Protein AF-I2JMR5-F1 (afdb_monomer)

Structure (mmCIF, N/CA/C/O backbone):
data_AF-I2JMR5-F1
#
_entry.id   AF-I2JMR5-F1
#
loop_
_atom_site.group_PDB
_atom_site.id
_atom_site.type_symbol
_atom_site.label_atom_id
_atom_site.label_alt_id
_atom_site.label_comp_id
_atom_site.label_asym_id
_atom_site.label_entity_id
_atom_site.label_seq_id
_atom_site.pdbx_PDB_ins_code
_atom_site.Cartn_x
_atom_site.Cartn_y
_atom_site.Cartn_z
_atom_site.occupancy
_atom_site.B_iso_or_equiv
_atom_site.auth_seq_id
_atom_site.auth_comp_id
_atom_site.auth_asym_id
_atom_site.auth_atom_id
_atom_site.pdbx_PDB_model_num
ATOM 1 N N . MET A 1 1 ? 28.263 -20.051 98.679 1.00 43.22 1 MET A N 1
ATOM 2 C CA . MET A 1 1 ? 28.848 -19.791 97.344 1.00 43.22 1 MET A CA 1
ATOM 3 C C . MET A 1 1 ? 27.909 -18.839 96.614 1.00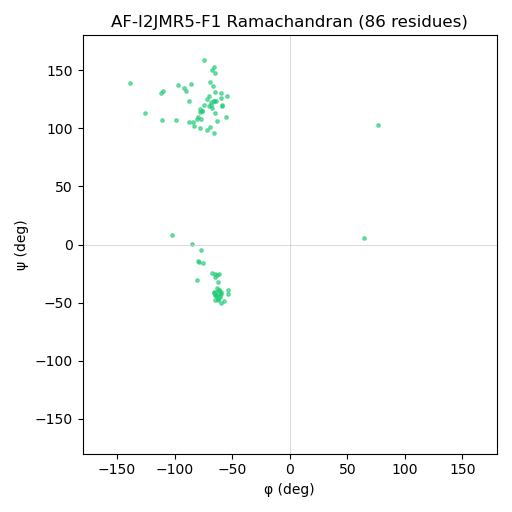 43.22 1 MET A C 1
ATOM 5 O O . MET A 1 1 ? 26.737 -19.161 96.501 1.00 43.22 1 MET A O 1
ATOM 9 N N . LYS A 1 2 ? 28.373 -17.637 96.248 1.00 47.69 2 LYS A N 1
ATOM 10 C CA . LYS A 1 2 ? 27.596 -16.641 95.484 1.00 47.69 2 LYS A CA 1
ATOM 11 C C . LYS A 1 2 ? 27.734 -16.929 93.985 1.00 47.69 2 LYS A C 1
ATOM 13 O O . LYS A 1 2 ? 28.865 -17.136 93.550 1.00 47.69 2 LYS A O 1
ATOM 18 N N . PRO A 1 3 ? 26.645 -16.834 93.211 1.00 53.78 3 PRO A N 1
ATOM 19 C CA . PRO A 1 3 ? 26.744 -16.363 91.832 1.00 53.78 3 PRO A CA 1
ATOM 20 C C . PRO A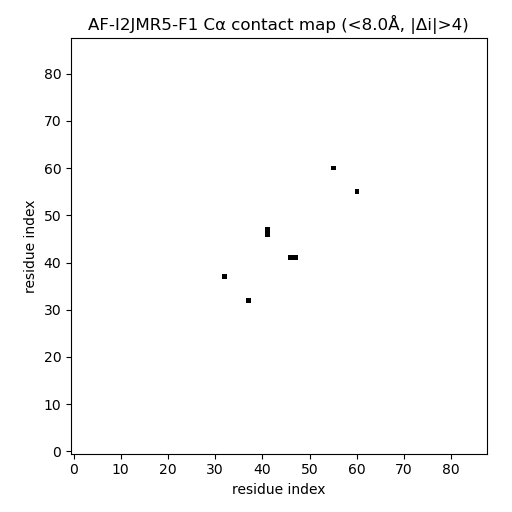 1 3 ? 25.785 -15.181 91.601 1.00 53.78 3 PRO A C 1
ATOM 22 O O . PRO A 1 3 ? 24.602 -15.253 91.909 1.00 53.78 3 PRO A O 1
ATOM 25 N N . VAL A 1 4 ? 26.344 -13.992 91.368 1.00 53.81 4 VAL A N 1
ATOM 26 C CA . VAL A 1 4 ? 26.478 -13.335 90.050 1.00 53.81 4 VAL A CA 1
ATOM 27 C C . VAL A 1 4 ? 25.149 -12.732 89.581 1.00 53.81 4 VAL A C 1
ATOM 29 O O . VAL A 1 4 ? 24.237 -13.412 89.126 1.00 53.81 4 VAL A O 1
ATOM 32 N N . ILE A 1 5 ? 25.088 -11.408 89.732 1.00 49.66 5 ILE A N 1
ATOM 33 C CA . ILE A 1 5 ? 24.048 -10.499 89.254 1.00 49.66 5 ILE A CA 1
ATOM 34 C C . ILE A 1 5 ? 24.148 -10.422 87.727 1.00 49.66 5 ILE A C 1
ATOM 36 O O . ILE A 1 5 ? 25.222 -10.114 87.212 1.00 49.66 5 ILE A O 1
ATOM 40 N N . LEU A 1 6 ? 23.039 -10.639 87.015 1.00 46.47 6 LEU A N 1
ATOM 41 C CA . LEU A 1 6 ? 22.920 -10.286 85.602 1.00 46.47 6 LEU A CA 1
ATOM 42 C C . LEU A 1 6 ? 21.927 -9.128 85.474 1.00 46.47 6 LEU A C 1
ATOM 44 O O . LEU A 1 6 ? 20.729 -9.281 85.700 1.00 46.47 6 LEU A O 1
ATOM 48 N N . ALA A 1 7 ? 22.469 -7.949 85.182 1.00 51.28 7 ALA A N 1
ATOM 49 C CA . ALA A 1 7 ? 21.720 -6.726 84.955 1.00 51.28 7 ALA A CA 1
ATOM 50 C C . ALA A 1 7 ? 20.959 -6.821 83.624 1.00 51.28 7 ALA A C 1
ATOM 52 O O . ALA A 1 7 ? 21.571 -6.954 82.566 1.00 51.28 7 ALA A O 1
ATOM 53 N N . LEU A 1 8 ? 19.630 -6.736 83.678 1.00 46.88 8 LEU A N 1
ATOM 54 C CA . LEU A 1 8 ? 18.794 -6.568 82.493 1.00 46.88 8 LEU A CA 1
ATOM 55 C C . LEU A 1 8 ? 18.676 -5.067 82.208 1.00 46.88 8 LEU A C 1
ATOM 57 O O . LEU A 1 8 ? 18.019 -4.332 82.945 1.00 46.88 8 LEU A O 1
ATOM 61 N N . ALA A 1 9 ? 19.379 -4.612 81.173 1.00 47.75 9 ALA A N 1
ATOM 62 C CA . ALA A 1 9 ? 19.364 -3.229 80.723 1.00 47.75 9 ALA A CA 1
ATOM 63 C C . ALA A 1 9 ? 17.976 -2.852 80.175 1.00 47.75 9 ALA A C 1
ATOM 65 O O . ALA A 1 9 ? 17.448 -3.486 79.264 1.00 47.75 9 ALA A O 1
ATOM 66 N N . LEU A 1 10 ? 17.399 -1.803 80.757 1.00 48.75 10 LEU A N 1
ATOM 67 C CA . LEU A 1 10 ? 16.136 -1.192 80.370 1.00 48.75 10 LEU A CA 1
ATOM 68 C C . LEU A 1 10 ? 16.364 -0.306 79.132 1.00 48.75 10 LEU A C 1
ATOM 70 O O . LEU A 1 10 ? 16.861 0.812 79.254 1.00 48.75 10 LEU A O 1
ATOM 74 N N . SER A 1 11 ? 16.025 -0.790 77.935 1.00 49.91 11 SER A N 1
ATOM 75 C CA . SER A 1 11 ? 16.010 0.046 76.727 1.00 49.91 11 SER A CA 1
ATOM 76 C C . SER A 1 11 ? 14.721 0.867 76.674 1.00 49.91 11 SER A C 1
ATOM 78 O O . SER A 1 11 ? 13.639 0.339 76.428 1.00 49.91 11 SER A O 1
ATOM 80 N N . ALA A 1 12 ? 14.849 2.171 76.916 1.00 52.56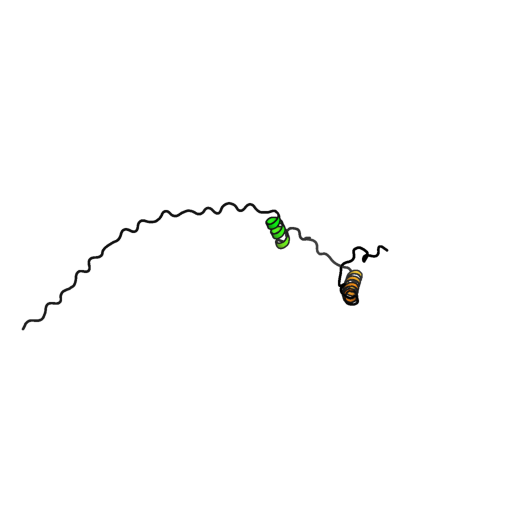 12 ALA A N 1
ATOM 81 C CA . ALA A 1 12 ? 13.786 3.151 76.746 1.00 52.56 12 ALA A CA 1
ATOM 82 C C . ALA A 1 12 ? 13.435 3.308 75.256 1.00 52.56 12 ALA A C 1
ATOM 84 O O . ALA A 1 12 ? 14.269 3.719 74.450 1.00 52.56 12 ALA A O 1
ATOM 85 N N . ALA A 1 13 ? 12.195 2.985 74.891 1.00 51.88 13 ALA A N 1
ATOM 86 C CA . ALA A 1 13 ? 11.656 3.242 73.563 1.00 51.88 13 ALA A CA 1
ATOM 87 C C . ALA A 1 13 ? 11.283 4.728 73.440 1.00 51.88 13 ALA A C 1
ATOM 89 O O . ALA A 1 13 ? 10.304 5.183 74.029 1.00 51.88 13 ALA A O 1
ATOM 90 N N . THR A 1 14 ? 12.052 5.499 72.674 1.00 56.34 14 THR A N 1
ATOM 91 C CA . THR A 1 14 ? 11.663 6.854 72.265 1.00 56.34 14 THR A CA 1
ATOM 92 C C . THR A 1 14 ? 10.760 6.765 71.039 1.00 56.34 14 THR A C 1
ATOM 94 O O . THR A 1 14 ? 11.239 6.549 69.927 1.00 56.34 14 THR A O 1
ATOM 97 N N . ALA A 1 15 ? 9.452 6.918 71.237 1.00 56.97 15 ALA A N 1
ATOM 98 C CA . ALA A 1 15 ? 8.501 7.108 70.149 1.00 56.97 15 ALA A CA 1
ATOM 99 C C . ALA A 1 15 ? 8.599 8.552 69.630 1.00 56.97 15 ALA A C 1
ATOM 101 O O . ALA A 1 15 ? 8.303 9.500 70.355 1.00 56.97 15 ALA A O 1
ATOM 102 N N . ILE A 1 16 ? 9.028 8.717 68.380 1.00 63.12 16 ILE A N 1
ATOM 103 C CA . ILE A 1 16 ? 8.980 9.999 67.671 1.00 63.12 16 ILE A CA 1
ATOM 104 C C . ILE A 1 16 ? 7.599 10.083 67.004 1.00 63.12 16 ILE A C 1
ATOM 106 O O . ILE A 1 16 ? 7.260 9.174 66.241 1.00 63.12 16 ILE A O 1
ATOM 110 N N . PRO A 1 17 ? 6.779 11.118 67.258 1.00 57.66 17 PRO A N 1
ATOM 111 C CA . PRO A 1 17 ? 5.543 11.299 66.511 1.00 57.66 17 PRO A CA 1
ATOM 112 C C . PRO A 1 17 ? 5.882 11.662 65.060 1.00 57.66 17 PRO A C 1
ATOM 114 O O . PRO A 1 17 ? 6.548 12.661 64.790 1.00 57.66 17 PRO A O 1
ATOM 117 N N . SER A 1 18 ? 5.431 10.830 64.123 1.00 62.31 18 SER A N 1
ATOM 118 C CA . SER A 1 18 ? 5.459 11.131 62.693 1.00 62.31 18 SER A CA 1
ATOM 119 C C . SER A 1 18 ? 4.278 12.049 62.382 1.00 62.31 18 SER A C 1
ATOM 121 O O . SER A 1 18 ? 3.123 11.635 62.464 1.00 62.31 18 SER A O 1
ATOM 123 N N . PHE A 1 19 ? 4.561 13.314 62.077 1.00 62.38 19 PHE A N 1
ATOM 124 C CA . PHE A 1 19 ? 3.573 14.195 61.465 1.00 62.38 19 PHE A CA 1
ATOM 125 C C . PHE A 1 19 ? 3.458 13.805 59.991 1.00 62.38 19 PHE A C 1
ATOM 127 O O . PHE A 1 19 ? 4.432 13.905 59.248 1.00 62.38 19 PHE A O 1
ATOM 134 N N . ALA A 1 20 ? 2.285 13.314 59.590 1.00 66.31 20 ALA A N 1
ATOM 135 C CA . ALA A 1 20 ? 1.987 13.028 58.195 1.00 66.31 20 ALA A CA 1
ATOM 136 C C . ALA A 1 20 ? 1.960 14.343 57.400 1.00 66.31 20 ALA A C 1
ATOM 138 O O . ALA A 1 20 ? 1.224 15.271 57.743 1.00 66.31 20 ALA A O 1
ATOM 139 N N . GLU A 1 21 ? 2.783 14.423 56.358 1.00 71.94 21 GLU A N 1
ATOM 140 C CA . GLU A 1 21 ? 2.765 15.515 55.386 1.00 71.94 21 GLU A CA 1
ATOM 141 C C . GLU A 1 21 ? 1.447 15.449 54.593 1.00 71.94 21 GLU A C 1
ATOM 143 O O . GLU A 1 21 ? 1.006 14.344 54.256 1.00 71.94 21 GLU A O 1
ATOM 148 N N . PRO A 1 22 ? 0.760 16.580 54.339 1.00 68.06 22 PRO A N 1
ATOM 149 C CA . PRO A 1 22 ? -0.509 16.556 53.626 1.00 68.06 22 PRO A CA 1
ATOM 150 C C . PRO A 1 22 ? -0.320 15.945 52.236 1.00 68.06 22 PRO A C 1
ATOM 152 O O . PRO A 1 22 ? 0.508 16.399 51.447 1.00 68.06 22 PRO A O 1
ATOM 155 N N . GLU A 1 23 ? -1.115 14.921 51.936 1.00 70.12 23 GLU A N 1
ATOM 156 C CA . GLU A 1 23 ? -1.151 14.290 50.623 1.00 70.12 23 GLU A CA 1
ATOM 157 C C . GLU A 1 23 ? -1.632 15.317 49.590 1.00 70.12 23 GLU A C 1
ATOM 159 O O . GLU A 1 23 ? -2.806 15.697 49.545 1.00 70.12 23 GLU A O 1
ATOM 164 N N . ILE A 1 24 ? -0.709 15.811 48.763 1.00 68.56 24 ILE A N 1
ATOM 165 C CA . ILE A 1 24 ? -1.054 16.653 47.622 1.00 68.56 24 ILE A CA 1
ATOM 166 C C . ILE A 1 24 ? -1.717 15.743 46.589 1.00 68.56 24 ILE A C 1
ATOM 168 O O . ILE A 1 24 ? -1.045 15.046 45.830 1.00 68.56 24 ILE A O 1
ATOM 172 N N . VAL A 1 25 ? -3.050 15.751 46.557 1.00 70.94 25 VAL A N 1
ATOM 173 C CA . VAL A 1 25 ? -3.823 15.068 45.517 1.00 70.94 25 VAL A CA 1
ATOM 174 C C . VAL A 1 25 ? -3.552 15.768 44.186 1.00 70.94 25 VAL A C 1
ATOM 176 O O . VAL A 1 25 ? -4.157 16.791 43.857 1.00 70.94 25 VAL A O 1
ATOM 179 N N . TYR A 1 26 ? -2.611 15.229 43.412 1.00 68.75 26 TYR A N 1
ATOM 180 C CA . TYR A 1 26 ? -2.377 15.664 42.042 1.00 68.75 26 TYR A CA 1
ATOM 181 C C . TYR A 1 26 ? -3.571 15.236 41.192 1.00 68.75 26 TYR A C 1
ATOM 183 O O . TYR A 1 26 ? -3.690 14.076 40.800 1.00 68.75 26 TYR A O 1
ATOM 191 N N . THR A 1 27 ? -4.471 16.174 40.901 1.00 68.62 27 THR A N 1
ATOM 192 C CA . THR A 1 27 ? -5.445 15.984 39.828 1.00 68.62 27 THR A CA 1
ATOM 193 C C . THR A 1 27 ? -4.713 16.236 38.510 1.00 68.62 27 THR A C 1
ATOM 195 O O . THR A 1 27 ? -4.202 17.341 38.299 1.00 68.62 27 THR A O 1
ATOM 198 N N . PRO A 1 28 ? -4.582 15.235 37.619 1.00 72.94 28 PRO A N 1
ATOM 199 C CA . PRO A 1 28 ? -3.999 15.478 36.315 1.00 72.94 28 PRO A CA 1
ATOM 200 C C . PRO A 1 28 ? -4.850 16.532 35.618 1.00 72.94 28 PRO A C 1
ATOM 202 O O . PRO A 1 28 ? -6.048 16.334 35.412 1.00 72.94 28 PRO A O 1
ATOM 205 N N . ASN A 1 29 ? -4.234 17.661 35.276 1.00 65.19 29 ASN A N 1
ATOM 206 C CA . ASN A 1 29 ? -4.888 18.677 34.466 1.00 65.19 29 ASN A CA 1
ATOM 207 C C . ASN A 1 29 ? -5.381 17.994 33.184 1.00 65.19 29 ASN A C 1
ATOM 209 O O . ASN A 1 29 ? -4.600 17.285 32.537 1.00 65.19 29 ASN A O 1
ATOM 213 N N . ALA A 1 30 ? -6.665 18.150 32.848 1.00 65.19 30 ALA A N 1
ATOM 214 C CA . ALA A 1 30 ? -7.242 17.526 31.665 1.00 65.19 30 ALA A CA 1
ATOM 215 C C . ALA A 1 30 ? -6.410 17.951 30.450 1.00 65.19 30 ALA A C 1
ATOM 217 O O . ALA A 1 30 ? -6.380 19.125 30.078 1.00 65.19 30 ALA A O 1
ATOM 218 N N . LYS A 1 31 ? -5.657 17.009 29.870 1.00 71.19 31 LYS A N 1
ATOM 219 C CA . LYS A 1 31 ? -4.853 17.295 28.685 1.00 71.19 31 LYS A CA 1
ATOM 220 C C . LYS A 1 31 ? -5.828 17.632 27.567 1.00 71.19 31 LYS A C 1
ATOM 222 O O . LYS A 1 31 ? -6.578 16.765 27.129 1.00 71.19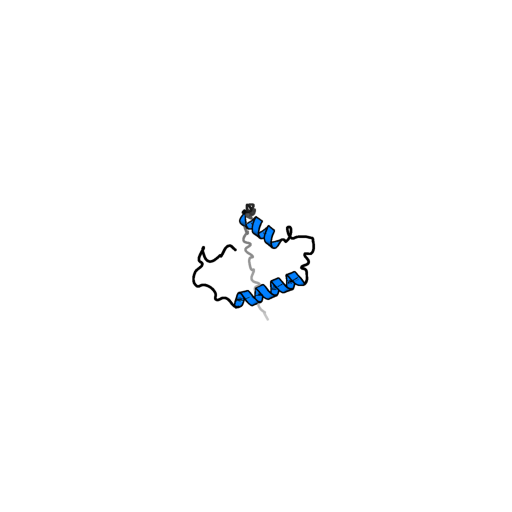 31 LYS A O 1
ATOM 227 N N . PHE A 1 32 ? -5.818 18.883 27.115 1.00 65.88 32 PHE A N 1
ATOM 228 C CA . PHE A 1 32 ? -6.512 19.250 25.890 1.00 65.88 32 PHE A CA 1
ATOM 229 C C . PHE A 1 32 ? -5.929 18.414 24.755 1.00 65.88 32 PHE A C 1
ATOM 231 O O . PHE A 1 32 ? -4.725 18.469 24.489 1.00 65.88 32 PHE A O 1
ATOM 238 N N . GLU A 1 33 ? -6.770 17.608 24.111 1.00 77.06 33 GLU A N 1
ATOM 239 C CA . GLU A 1 33 ? -6.340 16.891 22.924 1.00 77.06 33 GLU A CA 1
ATOM 240 C C . GLU A 1 33 ? -6.002 17.904 21.834 1.00 77.06 33 GLU A C 1
ATOM 242 O O . GLU A 1 33 ? -6.816 18.742 21.440 1.00 77.06 33 GLU A O 1
ATOM 247 N N . THR A 1 34 ? -4.771 17.825 21.346 1.00 91.19 34 THR A N 1
ATOM 2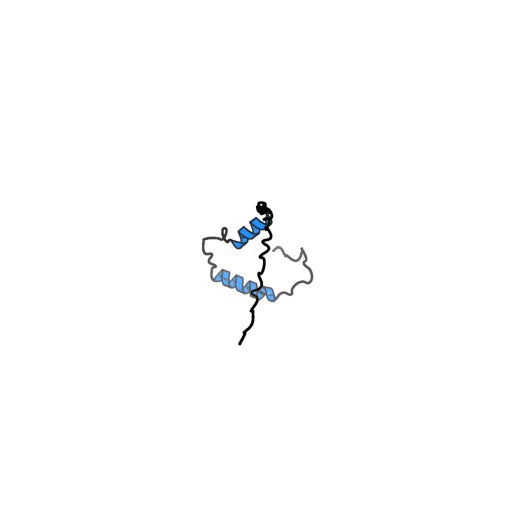48 C CA . THR A 1 34 ? -4.350 18.618 20.199 1.00 91.19 34 THR A CA 1
ATOM 249 C C . THR A 1 34 ? -4.958 18.025 18.930 1.00 91.19 34 THR A C 1
ATOM 251 O O . THR A 1 34 ? -5.303 16.841 18.865 1.00 91.19 34 THR A O 1
ATOM 254 N N . VAL A 1 35 ? -5.046 18.828 17.869 1.00 93.06 35 VAL A N 1
ATOM 255 C CA . VAL A 1 35 ? -5.446 18.326 16.543 1.00 93.06 35 VAL A CA 1
ATOM 256 C C . VAL A 1 35 ? -4.554 17.150 16.122 1.00 93.06 35 VAL A C 1
ATOM 258 O O . VAL A 1 35 ? -5.047 16.147 15.611 1.00 93.06 35 VAL A O 1
ATOM 261 N N . THR A 1 36 ? -3.256 17.227 16.421 1.00 93.31 36 THR A N 1
ATOM 262 C CA . THR A 1 36 ? -2.289 16.162 16.143 1.00 93.31 36 THR A CA 1
ATOM 263 C C . THR A 1 36 ? -2.602 14.873 16.900 1.00 93.31 36 THR A C 1
ATOM 265 O O . THR A 1 36 ? -2.613 13.808 16.287 1.00 93.31 36 THR A O 1
ATOM 268 N N . SER A 1 37 ? -2.890 14.937 18.207 1.00 92.12 37 SER A N 1
ATOM 269 C CA . SER A 1 37 ? -3.192 13.725 18.986 1.00 92.12 37 SER A CA 1
ATOM 270 C C . SER A 1 37 ? -4.461 13.038 18.489 1.00 92.12 37 SER A C 1
ATOM 272 O O . SER A 1 37 ? -4.493 11.814 18.387 1.00 92.12 37 SER A O 1
ATOM 274 N N . ARG A 1 38 ? -5.468 13.820 18.085 1.00 91.94 38 ARG A N 1
ATOM 275 C CA . ARG A 1 38 ? -6.686 13.294 17.463 1.00 91.94 38 ARG A CA 1
ATOM 276 C C . ARG A 1 38 ? -6.424 12.604 16.126 1.00 91.94 38 ARG A C 1
ATOM 278 O O . ARG A 1 38 ? -6.961 11.527 15.890 1.00 91.94 38 ARG A O 1
ATOM 285 N N . LEU A 1 39 ? -5.607 13.197 15.252 1.00 92.44 39 LEU A N 1
ATOM 286 C CA . LEU A 1 39 ? -5.273 12.596 13.955 1.00 92.44 39 LEU A CA 1
ATOM 287 C C . LEU A 1 39 ? -4.500 11.284 14.119 1.00 92.44 39 LEU A C 1
ATOM 289 O O . LEU A 1 39 ? -4.809 10.313 13.433 1.00 92.44 39 LEU A O 1
ATOM 293 N N . LEU A 1 40 ? -3.552 11.231 15.058 1.00 93.31 40 LEU A N 1
ATOM 294 C CA . LEU A 1 40 ? -2.804 10.008 15.355 1.00 93.31 40 LEU A CA 1
ATOM 295 C C . LEU A 1 40 ? -3.714 8.904 15.902 1.00 93.31 40 LEU A C 1
ATOM 297 O O . LEU A 1 40 ? -3.626 7.767 15.444 1.00 93.31 40 LEU A O 1
ATOM 301 N N . ALA A 1 41 ? -4.626 9.237 16.821 1.00 93.44 41 ALA A N 1
ATOM 302 C CA . ALA A 1 41 ? -5.628 8.293 17.315 1.00 93.44 41 ALA A CA 1
ATOM 303 C C . ALA A 1 41 ? -6.548 7.795 16.185 1.00 93.44 41 ALA A C 1
ATOM 305 O O . ALA A 1 41 ? -6.869 6.609 16.100 1.00 93.44 41 ALA A O 1
ATOM 306 N N . GLN A 1 42 ? -6.936 8.679 15.262 1.00 93.31 42 GLN A N 1
ATOM 307 C CA . GLN A 1 42 ? -7.742 8.301 14.105 1.00 93.31 42 GLN A CA 1
ATOM 308 C C . GLN A 1 42 ? -6.995 7.346 13.163 1.00 93.31 42 GLN A C 1
ATOM 310 O O . GLN A 1 42 ? -7.583 6.371 12.701 1.00 93.31 42 GLN A O 1
ATOM 315 N N . GLN A 1 43 ? -5.714 7.609 12.890 1.00 93.06 43 GLN A N 1
ATOM 316 C CA . GLN A 1 43 ? -4.880 6.764 12.033 1.00 93.06 43 GLN A CA 1
ATOM 317 C C . GLN A 1 43 ? -4.637 5.379 12.641 1.00 93.06 43 GLN A C 1
ATOM 319 O O . GLN A 1 43 ? -4.694 4.388 11.919 1.00 93.06 43 GLN A O 1
ATOM 324 N N . SER A 1 44 ? -4.386 5.296 13.952 1.00 94.12 44 SER A N 1
ATOM 325 C CA . SER A 1 44 ? -4.076 4.025 14.618 1.00 94.12 44 SER A CA 1
ATOM 326 C C . SER A 1 44 ? -5.308 3.181 14.941 1.00 94.12 44 SER A C 1
ATOM 328 O O . SER A 1 44 ? -5.217 1.958 14.949 1.00 94.12 44 SER A O 1
ATOM 330 N N . SER A 1 45 ? -6.459 3.811 15.194 1.00 95.19 45 SER A N 1
ATOM 331 C CA . SER A 1 45 ? -7.678 3.098 15.600 1.00 95.19 45 SER A CA 1
ATOM 332 C C . SER A 1 45 ? -8.278 2.213 14.509 1.00 95.19 45 SER A C 1
ATOM 334 O O . SER A 1 45 ? -9.034 1.300 14.822 1.00 95.19 45 SER A O 1
ATOM 336 N N . GLY A 1 46 ? -8.022 2.510 13.231 1.00 89.81 46 GLY A N 1
ATOM 337 C CA . GLY A 1 46 ? -8.696 1.839 12.116 1.00 89.81 46 GLY A CA 1
ATOM 338 C C . GLY A 1 46 ? -10.207 2.104 12.053 1.00 89.81 46 GLY A C 1
ATOM 339 O O . GLY A 1 46 ? -10.882 1.549 11.195 1.00 89.81 46 GLY A O 1
ATOM 340 N N . GLN A 1 47 ? -10.750 2.985 12.904 1.00 91.81 47 GLN A N 1
ATOM 341 C CA . GLN A 1 47 ? -12.191 3.241 13.014 1.00 91.81 47 GLN A CA 1
ATOM 342 C C . GLN A 1 47 ? -12.811 3.779 11.714 1.00 91.81 47 GLN A C 1
ATOM 344 O O . GLN A 1 47 ? -14.006 3.609 11.487 1.00 91.81 47 GLN A O 1
ATOM 349 N N . ASN A 1 48 ? -11.994 4.423 10.874 1.00 89.94 48 ASN A N 1
ATOM 350 C CA . ASN A 1 48 ? -12.384 4.956 9.567 1.00 89.94 48 ASN A CA 1
ATOM 351 C C . ASN A 1 48 ? -11.927 4.077 8.391 1.00 89.94 48 ASN A C 1
ATOM 353 O O . ASN A 1 48 ? -12.013 4.504 7.240 1.00 89.94 48 ASN A O 1
ATOM 357 N N . ALA A 1 49 ? -11.395 2.880 8.650 1.00 91.06 49 ALA A N 1
ATOM 358 C CA . ALA A 1 49 ? -11.083 1.939 7.584 1.00 91.06 49 ALA A CA 1
ATOM 359 C C . ALA A 1 49 ? -12.377 1.442 6.918 1.00 91.06 49 ALA A C 1
ATOM 361 O O . ALA A 1 49 ? -13.430 1.356 7.553 1.00 91.06 49 ALA A O 1
ATOM 362 N N . SER A 1 50 ? -12.296 1.106 5.629 1.00 91.75 50 SER A N 1
ATOM 363 C CA . SER A 1 50 ? -13.407 0.469 4.916 1.00 91.75 50 SER A CA 1
ATOM 364 C C . SER A 1 50 ? -13.765 -0.851 5.595 1.00 91.75 50 SER A C 1
ATOM 366 O O . SER A 1 50 ? -12.893 -1.689 5.814 1.00 91.75 50 SER A O 1
ATOM 368 N N . THR A 1 51 ? -15.049 -1.059 5.880 1.00 93.12 51 THR A N 1
ATOM 369 C CA . THR A 1 51 ? -15.570 -2.356 6.342 1.00 93.12 51 THR A CA 1
ATOM 370 C C . THR A 1 51 ? -15.754 -3.347 5.197 1.00 93.12 51 THR A C 1
ATOM 372 O O . THR A 1 51 ? -15.914 -4.540 5.439 1.00 93.12 51 THR A O 1
ATOM 375 N N . GLN A 1 52 ? -15.739 -2.857 3.956 1.00 94.06 52 GLN A N 1
ATOM 376 C CA . GLN A 1 52 ? -15.873 -3.669 2.758 1.00 94.06 52 GLN A CA 1
ATOM 377 C C . GLN A 1 52 ? -14.505 -4.123 2.262 1.00 94.06 52 GLN A C 1
ATOM 379 O O . GLN A 1 52 ? -13.593 -3.300 2.106 1.00 94.06 52 GLN A O 1
ATOM 384 N N . GLU A 1 53 ? -14.401 -5.416 1.960 1.00 91.00 53 GLU A N 1
ATOM 385 C CA . GLU A 1 53 ? -13.217 -5.999 1.341 1.00 91.00 53 GLU A CA 1
ATOM 386 C C . GLU A 1 53 ? -13.011 -5.428 -0.067 1.00 91.00 53 GLU A C 1
ATOM 388 O O .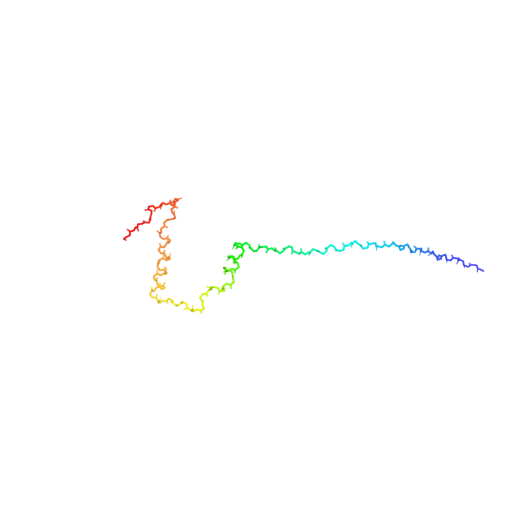 GLU A 1 53 ? -13.930 -5.353 -0.887 1.00 91.00 53 GLU A O 1
ATOM 393 N N . GLN A 1 54 ? -11.785 -4.990 -0.340 1.00 89.75 54 GLN A N 1
ATOM 394 C CA . GLN A 1 54 ? -11.406 -4.438 -1.631 1.00 89.75 54 GLN A CA 1
ATOM 395 C C . GLN A 1 54 ? -10.699 -5.515 -2.449 1.00 89.75 54 GLN A C 1
ATOM 397 O O . GLN A 1 54 ? -9.545 -5.850 -2.188 1.00 89.75 54 GLN A O 1
ATOM 402 N N . HIS A 1 55 ? -11.385 -6.038 -3.463 1.00 91.44 55 HIS A N 1
ATOM 403 C CA . HIS A 1 55 ? -10.789 -6.977 -4.407 1.00 91.44 55 HIS A CA 1
ATOM 404 C C . HIS A 1 55 ? -10.201 -6.238 -5.609 1.00 91.44 55 HIS A C 1
ATOM 406 O O . HIS A 1 55 ? -10.850 -5.386 -6.218 1.00 91.44 55 HIS A O 1
ATOM 412 N N . LEU A 1 56 ? -8.984 -6.616 -5.990 1.00 91.50 56 LEU A N 1
ATOM 413 C CA . LEU A 1 56 ? -8.390 -6.232 -7.265 1.00 91.50 56 LEU A CA 1
ATOM 414 C C . LEU A 1 56 ? -8.602 -7.358 -8.274 1.00 91.50 56 LEU A C 1
ATOM 416 O O . LEU A 1 56 ? -8.428 -8.535 -7.957 1.00 91.50 56 LEU A O 1
ATOM 420 N N . SER A 1 57 ? -8.967 -7.001 -9.506 1.00 95.69 57 SER A N 1
ATOM 421 C CA . SER A 1 57 ? -9.012 -7.984 -10.588 1.00 95.69 57 SER A CA 1
ATOM 422 C C . SER A 1 57 ? -7.602 -8.493 -10.892 1.00 95.69 57 SER A C 1
ATOM 424 O O . SER A 1 57 ? -6.623 -7.766 -10.718 1.00 95.69 57 SER A O 1
ATOM 426 N N . GLY A 1 58 ? -7.490 -9.721 -11.409 1.00 95.06 58 GLY A N 1
ATOM 427 C CA . GLY A 1 58 ? -6.191 -10.290 -11.786 1.00 95.06 58 GLY A CA 1
ATOM 428 C C . GLY A 1 58 ? -5.403 -9.383 -12.739 1.00 95.06 58 GLY A C 1
ATOM 429 O O . GLY A 1 58 ? -4.225 -9.141 -12.507 1.00 95.06 58 GLY A O 1
ATOM 430 N N . LYS A 1 59 ? -6.080 -8.790 -13.736 1.00 96.62 59 LYS A N 1
ATOM 431 C CA . LYS A 1 59 ? -5.481 -7.819 -14.669 1.00 96.62 59 LYS A CA 1
ATOM 432 C C . LYS A 1 59 ? -4.866 -6.623 -13.938 1.00 96.62 59 LYS A C 1
ATOM 434 O O . LYS A 1 59 ? -3.722 -6.275 -14.204 1.00 96.62 59 LYS A O 1
ATOM 439 N N . VAL A 1 60 ? -5.607 -6.013 -13.010 1.00 96.62 60 VAL A N 1
ATOM 440 C CA . VAL A 1 60 ? -5.113 -4.856 -12.247 1.00 96.62 60 VAL A CA 1
ATOM 441 C C . VAL A 1 60 ? -3.947 -5.264 -11.347 1.00 96.62 60 VAL A C 1
ATOM 443 O O . VAL A 1 60 ? -2.953 -4.549 -11.279 1.00 96.62 60 VAL A O 1
ATOM 446 N N . SER A 1 61 ? -4.014 -6.429 -10.702 1.00 95.88 61 SER A N 1
ATOM 447 C CA . SER A 1 61 ? -2.908 -6.955 -9.894 1.00 95.88 61 SER A CA 1
ATOM 448 C C . SER A 1 61 ? -1.631 -7.160 -10.719 1.00 95.88 61 SER A C 1
ATOM 450 O O . SER A 1 61 ? -0.546 -6.798 -10.262 1.00 95.88 61 SER A O 1
ATOM 452 N N . THR A 1 62 ? -1.749 -7.672 -11.949 1.00 97.50 62 THR A N 1
ATOM 453 C CA . THR A 1 62 ? -0.622 -7.801 -12.887 1.00 97.50 62 THR A CA 1
ATOM 454 C C . THR A 1 62 ? -0.031 -6.439 -13.245 1.00 97.50 62 THR A C 1
ATOM 456 O O . THR A 1 62 ? 1.176 -6.255 -13.122 1.00 97.50 62 THR A O 1
ATOM 459 N N . GLU A 1 63 ? -0.859 -5.456 -13.598 1.00 97.25 63 GLU A N 1
ATOM 460 C CA . GLU A 1 63 ? -0.393 -4.099 -13.925 1.00 97.25 63 GLU A CA 1
ATOM 461 C C . GLU A 1 63 ? 0.306 -3.420 -12.736 1.00 97.25 63 GLU A C 1
ATOM 463 O O . GLU A 1 63 ? 1.325 -2.742 -12.895 1.00 97.25 63 GLU A O 1
ATOM 468 N N . VAL A 1 64 ? -0.209 -3.621 -11.517 1.00 96.44 64 VAL A N 1
ATOM 469 C CA . VAL A 1 64 ? 0.419 -3.127 -10.283 1.00 96.44 64 VAL A CA 1
ATOM 470 C C . VAL A 1 64 ? 1.806 -3.741 -10.102 1.00 96.44 64 VAL A C 1
ATOM 472 O O . VAL A 1 64 ? 2.750 -3.013 -9.784 1.00 96.44 64 VAL A O 1
ATOM 475 N N . TYR A 1 65 ? 1.934 -5.049 -10.326 1.00 96.50 65 TYR A N 1
ATOM 476 C CA . TYR A 1 65 ? 3.204 -5.761 -10.231 1.00 96.50 65 TYR A CA 1
ATOM 477 C C . TYR A 1 65 ? 4.207 -5.297 -11.295 1.00 96.50 65 TYR A C 1
ATOM 479 O O . TYR A 1 65 ? 5.343 -4.954 -10.967 1.00 96.50 65 TYR A O 1
ATOM 487 N N . GLU A 1 66 ? 3.790 -5.199 -12.555 1.00 97.31 66 GLU A N 1
ATOM 488 C CA . GLU A 1 66 ? 4.644 -4.718 -13.645 1.00 97.31 66 GLU A CA 1
ATOM 489 C C . GLU A 1 66 ? 5.146 -3.295 -13.387 1.00 97.31 66 GLU A C 1
ATOM 491 O O . GLU A 1 66 ? 6.333 -3.008 -13.557 1.00 97.31 66 GLU A O 1
ATOM 496 N N . ARG A 1 67 ? 4.271 -2.406 -12.899 1.00 96.12 67 ARG A N 1
ATOM 497 C CA . ARG A 1 67 ? 4.648 -1.047 -12.495 1.00 96.12 67 ARG A CA 1
ATOM 498 C C . ARG A 1 67 ? 5.684 -1.051 -11.374 1.00 96.12 67 ARG A C 1
ATOM 500 O O . ARG A 1 67 ? 6.616 -0.250 -11.425 1.00 96.12 67 ARG A O 1
ATOM 507 N N . TYR A 1 68 ? 5.535 -1.926 -10.379 1.00 94.88 68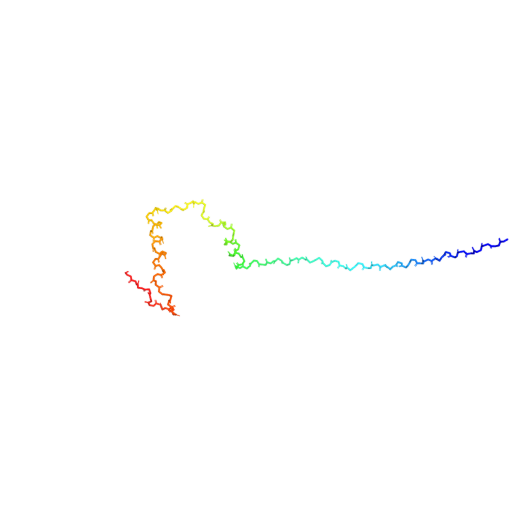 TYR A N 1
ATOM 508 C CA . TYR A 1 68 ? 6.512 -2.063 -9.298 1.00 94.88 68 TYR A CA 1
ATOM 509 C C . TYR A 1 68 ? 7.886 -2.447 -9.853 1.00 94.88 68 TYR A C 1
ATOM 511 O O . TYR A 1 68 ? 8.858 -1.743 -9.595 1.00 94.88 68 TYR A O 1
ATOM 519 N N . ILE A 1 69 ? 7.965 -3.479 -10.695 1.00 96.06 69 ILE A N 1
ATOM 520 C CA . ILE A 1 69 ? 9.231 -3.893 -11.316 1.00 96.06 69 ILE A CA 1
ATOM 521 C C . ILE A 1 69 ? 9.830 -2.766 -12.170 1.00 96.06 69 ILE A C 1
ATOM 523 O O . ILE A 1 69 ? 11.010 -2.442 -12.033 1.00 96.06 69 ILE A O 1
ATOM 527 N N . LYS A 1 70 ? 9.010 -2.100 -12.991 1.00 95.38 70 LYS A N 1
ATOM 528 C CA . LYS A 1 70 ? 9.435 -0.969 -13.831 1.00 95.38 70 LYS A CA 1
ATOM 529 C C . LYS A 1 70 ? 9.925 0.233 -13.015 1.00 95.38 70 LYS A C 1
ATOM 531 O O . LYS A 1 70 ? 10.741 1.010 -13.505 1.00 95.38 70 LYS A O 1
ATOM 536 N N . SER A 1 71 ? 9.475 0.409 -11.773 1.00 89.81 71 SER A N 1
ATOM 537 C CA . SER A 1 71 ? 9.935 1.527 -10.938 1.00 89.81 71 SER A CA 1
ATOM 538 C C . SER A 1 71 ? 11.441 1.468 -10.646 1.00 89.81 71 SER A C 1
ATOM 540 O O . SER A 1 71 ? 12.092 2.507 -10.623 1.00 89.81 71 SER A O 1
ATOM 542 N N . PHE A 1 72 ? 12.019 0.265 -10.549 1.00 92.44 72 PHE A N 1
ATOM 543 C CA . 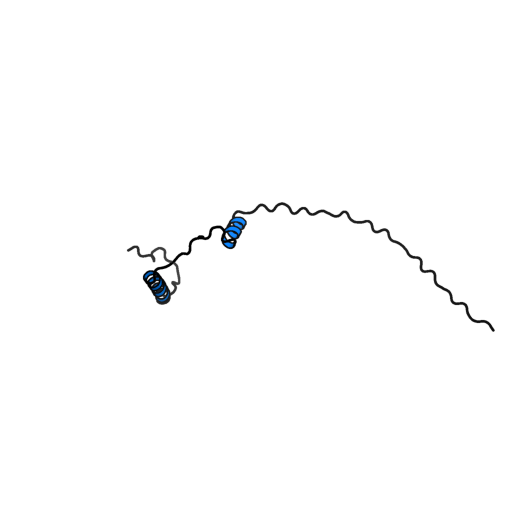PHE A 1 72 ? 13.453 0.075 -10.301 1.00 92.44 72 PHE A CA 1
ATOM 544 C C . PHE A 1 72 ? 14.325 0.245 -11.543 1.00 92.44 72 PHE A C 1
ATOM 546 O O . PHE A 1 72 ? 15.541 0.367 -11.420 1.00 92.44 72 PHE A O 1
ATOM 553 N N . SER A 1 73 ? 13.738 0.260 -12.744 1.00 92.38 73 SER A N 1
ATOM 554 C CA . SER A 1 73 ? 14.505 0.472 -13.975 1.00 92.38 73 SER A CA 1
ATOM 555 C C . SER A 1 73 ? 14.890 1.938 -14.190 1.00 92.38 73 SER A C 1
ATOM 557 O O . SER A 1 73 ? 15.576 2.246 -15.162 1.00 92.38 73 SER A O 1
ATOM 559 N N . HIS A 1 74 ? 14.420 2.847 -13.333 1.00 86.12 74 HIS A N 1
ATOM 560 C CA . HIS A 1 74 ? 14.685 4.276 -13.427 1.00 86.12 74 HIS A CA 1
ATOM 561 C C . HIS A 1 74 ? 15.611 4.701 -12.280 1.00 86.12 74 HIS A C 1
ATOM 563 O O . HIS A 1 74 ? 15.355 4.340 -11.130 1.00 86.12 74 HIS A O 1
ATOM 569 N N . PRO A 1 75 ? 16.684 5.463 -12.556 1.00 88.38 75 PRO A N 1
ATOM 570 C CA . PRO A 1 75 ? 17.555 5.964 -11.503 1.00 88.38 75 PRO A CA 1
ATOM 571 C C . PRO A 1 75 ? 16.796 6.938 -10.599 1.00 88.38 75 PRO A C 1
ATOM 573 O O . PRO A 1 75 ? 15.934 7.693 -11.056 1.00 88.38 75 PRO A O 1
ATOM 576 N N . ILE A 1 76 ? 17.155 6.952 -9.315 1.00 84.50 76 ILE A N 1
ATOM 577 C CA . ILE A 1 76 ? 16.662 7.969 -8.386 1.00 84.50 76 ILE A CA 1
ATOM 578 C C . ILE A 1 76 ? 17.280 9.310 -8.807 1.00 84.50 76 ILE A C 1
ATOM 580 O O . ILE A 1 76 ? 18.507 9.409 -8.879 1.00 84.50 76 ILE A O 1
ATOM 584 N N . PRO A 1 77 ? 16.474 10.342 -9.098 1.00 86.12 77 PRO A N 1
ATOM 585 C CA . PRO A 1 77 ? 17.008 11.633 -9.496 1.00 86.12 77 PRO A CA 1
ATOM 586 C C . PRO A 1 77 ? 17.712 12.310 -8.315 1.00 86.12 77 PRO A C 1
ATOM 588 O O . PRO A 1 77 ? 17.205 12.308 -7.195 1.00 86.12 77 PRO A O 1
ATOM 591 N N . GLU A 1 78 ? 18.851 12.958 -8.570 1.00 88.88 78 GLU A N 1
ATOM 592 C CA . GLU A 1 78 ? 19.580 13.709 -7.534 1.00 88.88 78 GLU A CA 1
ATOM 593 C C . GLU A 1 78 ? 18.791 14.920 -7.015 1.00 88.88 78 GLU A C 1
ATOM 595 O O . GLU A 1 78 ? 18.973 15.370 -5.881 1.00 88.88 78 GLU A O 1
ATOM 600 N N . ARG A 1 79 ? 17.917 15.481 -7.859 1.00 88.25 79 ARG A N 1
ATOM 601 C CA . ARG A 1 79 ? 17.071 16.633 -7.543 1.00 88.25 79 ARG A CA 1
ATOM 602 C C . ARG A 1 79 ? 15.676 16.415 -8.105 1.00 88.25 79 ARG A C 1
ATOM 604 O O . ARG A 1 79 ? 15.509 15.972 -9.238 1.00 88.25 79 ARG A O 1
ATOM 611 N N . PHE A 1 80 ? 14.671 16.790 -7.325 1.00 84.50 80 PHE A N 1
ATOM 612 C CA . PHE A 1 80 ? 13.300 16.864 -7.806 1.00 84.50 80 PHE A CA 1
ATOM 613 C C . PHE A 1 80 ? 13.147 18.062 -8.754 1.00 84.50 80 PHE A C 1
ATOM 615 O O . PHE A 1 80 ? 13.464 19.189 -8.371 1.00 84.50 80 PHE A O 1
ATOM 622 N N . SER A 1 81 ? 12.652 17.830 -9.971 1.00 79.06 81 SER A N 1
ATOM 623 C CA . SER A 1 81 ? 12.291 18.895 -10.914 1.00 79.06 81 SER A CA 1
ATOM 624 C C . SER A 1 81 ? 10.781 18.922 -11.107 1.00 79.06 81 SER A C 1
ATOM 626 O O . SER A 1 81 ? 10.171 17.889 -11.380 1.00 79.06 81 SER A O 1
ATOM 628 N N . LYS A 1 82 ? 10.165 20.099 -10.992 1.00 75.31 82 LYS A N 1
ATOM 629 C CA . LYS A 1 82 ? 8.712 20.254 -11.158 1.00 75.31 82 LYS A CA 1
ATOM 630 C C . LYS A 1 82 ? 8.258 19.936 -12.590 1.00 75.31 82 LYS A C 1
ATOM 632 O O . LYS A 1 82 ? 7.143 19.465 -12.779 1.00 75.31 82 LYS A O 1
ATOM 637 N N . ASP A 1 83 ? 9.168 20.088 -13.551 1.00 75.44 83 ASP A N 1
ATOM 638 C CA . ASP A 1 83 ? 8.947 19.829 -14.977 1.00 75.44 83 ASP A CA 1
ATOM 639 C C . ASP A 1 83 ? 9.142 18.346 -15.355 1.00 75.44 83 ASP A C 1
ATOM 641 O O . ASP A 1 83 ? 9.021 17.971 -16.519 1.00 75.44 83 ASP A O 1
ATOM 645 N N . SER A 1 84 ? 9.477 17.481 -14.386 1.00 68.81 84 SER A N 1
ATOM 646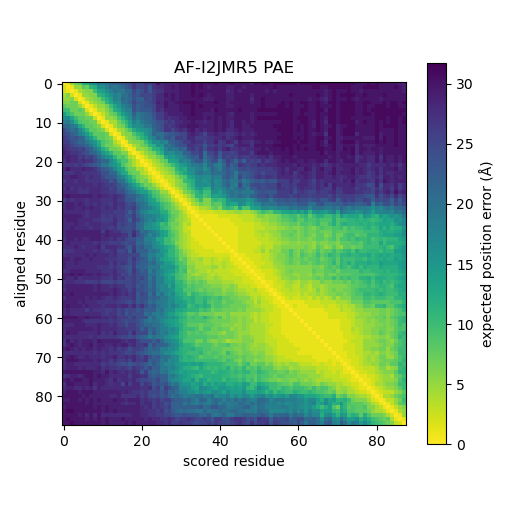 C CA . SER A 1 84 ? 9.731 16.051 -14.632 1.00 68.81 84 SER A CA 1
ATOM 647 C C . SER A 1 84 ? 8.465 15.221 -14.863 1.00 68.81 84 SER A C 1
ATOM 649 O O . SER A 1 84 ? 8.548 14.120 -15.409 1.00 68.81 84 SER A O 1
ATOM 651 N N . PHE A 1 85 ? 7.292 15.745 -14.504 1.00 68.94 85 PHE A N 1
ATOM 652 C CA . PHE A 1 85 ? 6.015 15.129 -14.844 1.00 68.94 85 PHE A CA 1
ATOM 653 C C . PHE A 1 85 ? 5.612 15.567 -16.251 1.00 68.94 85 PHE A C 1
ATOM 655 O O . PHE A 1 85 ? 5.191 16.703 -16.458 1.00 68.94 85 PHE A O 1
ATOM 662 N N . LYS A 1 86 ? 5.745 14.669 -17.230 1.00 66.62 86 LYS A N 1
ATOM 663 C CA . LYS A 1 86 ? 5.158 14.884 -18.555 1.00 66.62 86 LYS A CA 1
ATOM 664 C C . LYS A 1 86 ? 3.647 14.659 -18.466 1.00 66.62 86 LYS A C 1
ATOM 666 O O . LYS A 1 86 ? 3.220 13.573 -18.086 1.00 66.62 86 LYS A O 1
ATOM 671 N N . THR A 1 87 ? 2.862 15.679 -18.796 1.00 58.03 87 THR A N 1
ATOM 672 C CA . THR A 1 87 ? 1.424 15.535 -19.057 1.00 58.03 87 THR A CA 1
ATOM 673 C C . THR A 1 87 ? 1.277 14.959 -20.464 1.00 58.03 87 THR A C 1
ATOM 675 O O . THR A 1 87 ? 1.706 15.610 -21.418 1.00 58.03 87 THR A O 1
ATOM 678 N N . GLU A 1 88 ? 0.763 13.736 -20.583 1.00 49.88 88 GLU A N 1
ATOM 679 C CA . GLU A 1 88 ? 0.317 13.170 -21.868 1.00 49.88 88 GLU A CA 1
ATOM 680 C C . GLU A 1 88 ? -1.082 13.672 -22.238 1.00 49.88 88 GLU A C 1
ATOM 682 O O . GLU A 1 88 ? -1.894 13.896 -21.308 1.00 49.88 88 GLU A O 1
#

Mean predicted aligned error: 17.2 Å

Sequence (88 aa):
MKPVILALALSAATAIPSFAEPEIVYTPNAKFETVTSRLLAQQSSGQNASTQEQHLSGKVSTEVYERYIKSFSHPIPERFSKDSFKTE

Radius of gyration: 39.03 Å; Cα contacts (8 Å, |Δi|>4): 4; chains: 1; bounding box: 45×40×119 Å

Secondary structure (DSSP, 8-state):
-------------------PPP----PPP--PPPHHHHHHHHHHH-TTS-SS--PPPHHHHHHHHHHHHHHTTSPPPSS--GGGS---

Solvent-accessible surface area (backbone atoms only — not comparable to full-atom values): 6413 Å² total; per-residue (Å²): 137,88,83,82,88,81,86,79,80,83,81,80,83,83,83,76,85,80,80,78,74,82,81,80,80,79,72,79,74,82,75,76,79,46,74,65,58,51,51,51,51,51,67,71,64,50,79,82,54,78,90,67,87,84,82,75,54,70,69,56,50,51,54,55,50,52,50,56,59,55,56,70,78,51,82,84,70,94,65,92,56,89,79,70,68,78,84,128

Foldseek 3Di:
DDDDDDDDDDDDDDDDDDDDDDPPPDDPDPPDQDPVNVVVCVVPVCPPPDPDDDDDDPVRVVVVVVVVVVVVVDDDDPDDDPVPDDDD

pLDDT: mean 78.02, std 17.15, range [43.22, 97.5]